Protein AF-A0AAV7BXW8-F1 (afdb_monomer_lite)

pLDDT: mean 70.67, std 17.74, range [40.5, 96.88]

Sequence (82 aa):
MTPKGLVATSNDYEVSDDEELNNNRVEELDEPPEELPIVVNWSEDLPLNIQVPKIELHSLILDFSTVSFIDMSGMKVLKAVS

InterPro domains:
  IPR002645 STAS domain [PF01740] (43-81)
  IPR002645 STAS domain [PS50801] (60-82)
  IPR036513 STAS domain superfamily [G3DSA:3.30.750.24] (7-82)
  IPR036513 STAS domain superfamily [SSF52091] (53-80)

Organism: Engystomops pustulosus (NCBI:txid76066)

Radius of gyration: 32.25 Å; chains: 1; bounding box: 84×62×49 Å

Structure (mmCIF, N/CA/C/O backbone):
data_AF-A0AAV7BXW8-F1
#
_entry.id   AF-A0AAV7BXW8-F1
#
loop_
_atom_site.group_PDB
_atom_site.id
_atom_site.type_symbol
_atom_site.label_atom_id
_atom_site.label_alt_id
_atom_site.label_comp_id
_atom_site.label_asym_id
_atom_site.label_entity_id
_atom_site.label_seq_id
_atom_site.pdbx_PDB_ins_code
_atom_site.Cartn_x
_atom_site.Cartn_y
_atom_site.Cartn_z
_atom_site.occupancy
_atom_site.B_iso_or_equiv
_atom_site.auth_seq_id
_atom_site.auth_comp_id
_atom_site.auth_asym_id
_atom_site.auth_atom_id
_atom_site.pdbx_PDB_model_num
ATOM 1 N N . MET A 1 1 ? -67.569 38.147 30.548 1.00 41.69 1 MET A N 1
ATOM 2 C CA . MET A 1 1 ? -66.369 37.458 31.072 1.00 41.69 1 MET A CA 1
ATOM 3 C C . MET A 1 1 ? -65.306 37.520 29.989 1.00 41.69 1 MET A C 1
ATOM 5 O O . MET A 1 1 ? -65.609 37.022 28.917 1.00 41.69 1 MET A O 1
ATOM 9 N N . THR A 1 2 ? -64.251 38.329 30.164 1.00 45.56 2 THR A N 1
ATOM 10 C CA . THR A 1 2 ? -62.823 37.984 30.411 1.00 45.56 2 THR A CA 1
ATOM 11 C C . THR A 1 2 ? -62.130 39.305 30.830 1.00 45.56 2 THR A C 1
ATOM 13 O O . THR A 1 2 ? -62.553 40.353 30.330 1.00 45.56 2 THR A O 1
ATOM 16 N N . PRO A 1 3 ? -61.158 39.344 31.765 1.00 54.41 3 PRO A N 1
ATOM 17 C CA . PRO A 1 3 ? -60.586 40.602 32.241 1.00 54.41 3 PRO A CA 1
ATOM 18 C C . PRO A 1 3 ? -59.510 41.138 31.287 1.00 54.41 3 PRO A C 1
ATOM 20 O O . PRO A 1 3 ? -58.754 40.378 30.688 1.00 54.41 3 PRO A O 1
ATOM 23 N N . LYS A 1 4 ? -59.445 42.470 31.180 1.00 53.22 4 LYS A N 1
ATOM 24 C CA . LYS A 1 4 ? -58.397 43.221 30.479 1.00 53.22 4 LYS A CA 1
ATOM 25 C C . LYS A 1 4 ? -57.117 43.203 31.321 1.00 53.22 4 LYS A C 1
ATOM 27 O O . LYS A 1 4 ? -57.081 43.833 32.373 1.00 53.22 4 LYS A O 1
ATOM 32 N N . GLY A 1 5 ? -56.088 42.496 30.860 1.00 45.19 5 GLY A N 1
ATOM 33 C CA . GLY A 1 5 ? -54.728 42.622 31.383 1.00 45.19 5 GLY A CA 1
ATOM 34 C C . GLY A 1 5 ? -54.021 43.793 30.704 1.00 45.19 5 GLY A C 1
ATOM 35 O O . GLY A 1 5 ? -53.825 43.773 29.493 1.00 45.19 5 GLY A O 1
ATOM 36 N N . LEU A 1 6 ? -53.685 44.826 31.474 1.00 58.69 6 LEU A N 1
ATOM 37 C CA . LEU A 1 6 ? -52.763 45.884 31.070 1.00 58.69 6 LEU A CA 1
ATOM 38 C C . LEU A 1 6 ? -51.341 45.327 31.185 1.00 58.69 6 LEU A C 1
ATOM 40 O O . LEU A 1 6 ? -50.924 44.959 32.280 1.00 58.69 6 LEU A O 1
ATOM 44 N N . VAL A 1 7 ? -50.602 45.275 30.080 1.00 55.75 7 VAL A N 1
ATOM 45 C CA . VAL A 1 7 ? -49.148 45.089 30.101 1.00 55.75 7 VAL A CA 1
ATOM 46 C C . VAL A 1 7 ? -48.545 46.372 29.550 1.00 55.75 7 VAL A C 1
ATOM 48 O O . VAL A 1 7 ? -48.674 46.672 28.366 1.00 55.75 7 VAL A O 1
ATOM 51 N N . ALA A 1 8 ? -47.958 47.164 30.443 1.00 46.72 8 ALA A N 1
ATOM 52 C CA . ALA A 1 8 ? -47.095 48.270 30.077 1.00 46.72 8 ALA A CA 1
ATOM 53 C C . ALA A 1 8 ? -45.694 47.701 29.844 1.00 46.72 8 ALA A C 1
ATOM 55 O O . ALA A 1 8 ? -45.038 47.275 30.791 1.00 46.72 8 ALA A O 1
ATOM 56 N N . THR A 1 9 ? -45.244 47.681 28.595 1.00 44.62 9 THR A N 1
ATOM 57 C CA . THR A 1 9 ? -43.816 47.606 28.280 1.00 44.62 9 THR A CA 1
ATOM 58 C C . THR A 1 9 ? -43.415 48.990 27.800 1.00 44.62 9 THR A C 1
ATOM 60 O O . THR A 1 9 ? -43.728 49.377 26.674 1.00 44.62 9 THR A O 1
ATOM 63 N N . SER A 1 10 ? -42.812 49.782 28.685 1.00 48.22 10 SER A N 1
ATOM 64 C CA . SER A 1 10 ? -42.081 50.977 28.276 1.00 48.22 10 SER A CA 1
ATOM 65 C C . SER A 1 10 ? -40.935 50.533 27.370 1.00 48.22 10 SER A C 1
ATOM 67 O O . SER A 1 10 ? -40.077 49.755 27.782 1.00 48.22 10 SER A O 1
ATOM 69 N N . ASN A 1 11 ? -40.975 50.985 26.119 1.00 52.16 11 ASN A N 1
ATOM 70 C CA . ASN A 1 11 ? -39.871 50.872 25.180 1.00 52.16 11 ASN A CA 1
ATOM 71 C C . ASN A 1 11 ? -38.861 51.972 25.503 1.00 52.16 11 ASN A C 1
ATOM 73 O O . ASN A 1 11 ? -38.977 53.061 24.950 1.00 52.16 11 ASN A O 1
ATOM 77 N N . ASP A 1 12 ? -37.881 51.667 26.345 1.00 40.50 12 ASP A N 1
ATOM 78 C CA . ASP A 1 12 ? -36.629 52.419 26.378 1.00 40.50 12 ASP A CA 1
ATOM 79 C C . ASP A 1 12 ? -35.553 51.501 25.795 1.00 40.50 12 ASP A C 1
ATOM 81 O O . ASP A 1 12 ? -34.964 50.662 26.474 1.00 40.50 12 ASP A O 1
ATOM 85 N N . TYR A 1 13 ? -35.377 51.599 24.474 1.00 47.69 13 TYR A N 1
ATOM 86 C CA . TYR A 1 13 ? -34.183 51.101 23.802 1.00 47.69 13 TYR A CA 1
ATOM 87 C C . TYR A 1 13 ? -33.056 52.087 24.111 1.00 47.69 13 TYR A C 1
ATOM 89 O O . TYR A 1 13 ? -32.790 53.005 23.339 1.00 47.69 13 TYR A O 1
ATOM 97 N N . GLU A 1 14 ? -32.410 51.909 25.257 1.00 42.66 14 GLU A N 1
ATOM 98 C CA . GLU A 1 14 ? -31.060 52.425 25.446 1.00 42.66 14 GLU A CA 1
ATOM 99 C C . GLU A 1 14 ? -30.145 51.557 24.575 1.00 42.66 14 GLU A C 1
ATOM 101 O O . GLU A 1 14 ? -29.931 50.373 24.852 1.00 42.66 14 GLU A O 1
ATOM 106 N N . VAL A 1 15 ? -29.663 52.121 23.466 1.00 47.59 15 VAL A N 1
ATOM 107 C CA . VAL A 1 15 ? -28.546 51.543 22.714 1.00 47.59 15 VAL A CA 1
ATOM 108 C C . VAL A 1 15 ? -27.324 51.677 23.614 1.00 47.59 15 VAL A C 1
ATOM 110 O O . VAL A 1 15 ? -26.653 52.703 23.641 1.00 47.59 15 VAL A O 1
ATOM 113 N N . SER A 1 16 ? -27.091 50.648 24.421 1.00 44.59 16 SER A N 1
ATOM 114 C CA . SER A 1 16 ? -25.826 50.436 25.108 1.00 44.59 16 SER A CA 1
ATOM 115 C C . SER A 1 16 ? -24.799 50.018 24.055 1.00 44.59 16 SER A C 1
ATOM 117 O O . SER A 1 16 ? -24.631 48.829 23.788 1.00 44.59 16 SER A O 1
ATOM 119 N N . ASP A 1 17 ? -24.150 51.006 23.438 1.00 52.81 17 ASP A N 1
ATOM 120 C CA . ASP A 1 17 ? -22.916 50.867 22.649 1.00 52.81 17 ASP A CA 1
ATOM 121 C C . ASP A 1 17 ? -21.754 50.409 23.557 1.00 52.81 17 ASP A C 1
ATOM 123 O O . ASP A 1 17 ? -20.817 51.161 23.793 1.00 52.81 17 ASP A O 1
ATOM 127 N N . ASP A 1 18 ? -21.840 49.204 24.127 1.00 54.06 18 ASP A N 1
ATOM 128 C CA . ASP A 1 18 ? -20.765 48.635 24.960 1.00 54.06 18 ASP A CA 1
ATOM 129 C C . ASP A 1 18 ? -20.865 47.103 25.115 1.00 54.06 18 ASP A C 1
ATOM 131 O O . ASP A 1 18 ? -20.470 46.519 26.122 1.00 54.06 18 ASP A O 1
ATOM 135 N N . GLU A 1 19 ? -21.365 46.406 24.093 1.00 52.47 19 GLU A N 1
ATOM 136 C CA . GLU A 1 19 ? -20.964 45.012 23.884 1.00 52.47 19 GLU A CA 1
ATOM 137 C C . GLU A 1 19 ? -19.843 44.994 22.844 1.00 52.47 19 GLU A C 1
ATOM 139 O O . GLU A 1 19 ? -20.010 44.531 21.714 1.00 52.47 19 GLU A O 1
ATOM 144 N N . GLU A 1 20 ? -18.661 45.487 23.244 1.00 51.19 20 GLU A N 1
ATOM 145 C CA . GLU A 1 20 ? -17.433 44.855 22.772 1.00 51.19 20 GLU A CA 1
ATOM 146 C C . GLU A 1 20 ? -17.588 43.371 23.099 1.00 51.19 20 GLU A C 1
ATOM 148 O O . GLU A 1 20 ? -17.413 42.936 24.239 1.00 51.19 20 GLU A O 1
ATOM 153 N N . LEU A 1 21 ? -18.023 42.606 22.096 1.00 55.78 21 LEU A N 1
ATOM 154 C CA . LEU A 1 21 ? -17.973 41.159 22.095 1.00 55.78 21 LEU A CA 1
ATOM 155 C C . LEU A 1 21 ? -16.572 40.804 22.571 1.00 55.78 21 LEU A C 1
ATOM 157 O O . LEU A 1 21 ? -15.605 40.999 21.839 1.00 55.78 21 LEU A O 1
ATOM 161 N N . ASN A 1 22 ? -16.487 40.360 23.822 1.00 53.53 22 ASN A N 1
ATOM 162 C CA . ASN A 1 22 ? -15.295 39.828 24.449 1.00 53.53 22 ASN A CA 1
ATOM 163 C C . ASN A 1 22 ? -14.734 38.741 23.521 1.00 53.53 22 ASN A C 1
ATOM 165 O O . ASN A 1 22 ? -15.126 37.573 23.578 1.00 53.53 22 ASN A O 1
ATOM 169 N N . ASN A 1 23 ? -13.835 39.164 22.636 1.00 53.59 23 ASN A N 1
ATOM 170 C CA . ASN A 1 23 ? -13.162 38.328 21.656 1.00 53.59 23 ASN A CA 1
ATOM 171 C C . ASN A 1 23 ? -12.080 37.471 22.334 1.00 53.59 23 ASN A C 1
ATOM 173 O O . ASN A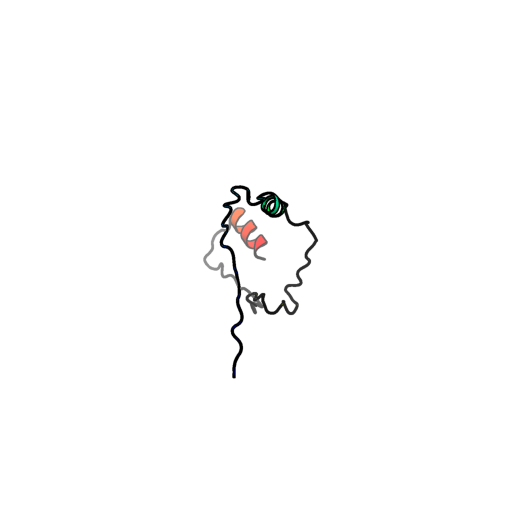 1 23 ? -11.495 36.588 21.717 1.00 53.59 23 ASN A O 1
ATOM 177 N N . ASN A 1 24 ? -11.876 37.669 23.638 1.00 55.16 24 ASN A N 1
ATOM 178 C CA . ASN A 1 24 ? -10.919 36.956 24.471 1.00 55.16 24 ASN A CA 1
ATOM 179 C C . ASN A 1 24 ? -11.368 35.501 24.729 1.00 55.16 24 ASN A C 1
ATOM 181 O O . ASN A 1 24 ? -10.621 34.727 25.312 1.00 55.16 24 ASN A O 1
ATOM 185 N N . ARG A 1 25 ? -12.577 35.098 24.297 1.00 54.75 25 ARG A N 1
ATOM 186 C CA . ARG A 1 25 ? -13.008 33.684 24.251 1.00 54.75 25 ARG A CA 1
ATOM 187 C C . ARG A 1 25 ? -12.628 32.945 22.962 1.00 54.75 25 ARG A C 1
ATOM 189 O O . ARG A 1 25 ? -12.853 31.742 22.892 1.00 54.75 25 ARG A O 1
ATOM 196 N N . VAL A 1 26 ? -12.102 33.635 21.948 1.00 56.22 26 VAL A N 1
ATOM 197 C CA . VAL A 1 26 ? -11.571 33.008 20.720 1.00 56.22 26 VAL A CA 1
ATOM 198 C C . VAL A 1 26 ? -10.083 32.676 20.860 1.00 56.22 26 VAL A C 1
ATOM 200 O O . VAL A 1 26 ? -9.625 31.726 20.237 1.00 56.22 26 VAL A O 1
ATOM 203 N N . GLU A 1 27 ? -9.348 33.389 21.718 1.00 56.03 27 GLU A N 1
ATOM 204 C CA . GLU A 1 27 ? -7.911 33.155 21.952 1.00 56.03 27 GLU A CA 1
ATOM 205 C C . GLU A 1 27 ? -7.613 31.786 22.598 1.00 56.03 27 GLU A C 1
ATOM 207 O O . GLU A 1 27 ? -6.513 31.267 22.451 1.00 56.03 27 GLU A O 1
ATOM 212 N N . GLU A 1 28 ? -8.601 31.153 23.241 1.00 55.38 28 GLU A N 1
ATOM 213 C CA . GLU A 1 28 ? -8.474 29.811 23.838 1.00 55.38 28 GLU A CA 1
ATOM 214 C C . GLU A 1 28 ? -8.565 28.674 22.790 1.00 55.38 28 GLU A C 1
ATOM 216 O O . GLU A 1 28 ? -8.300 27.517 23.102 1.00 55.38 28 GLU A O 1
ATOM 221 N N . LEU A 1 29 ? -8.937 28.977 21.534 1.00 58.00 29 LEU A N 1
ATOM 222 C CA . LEU A 1 29 ? -8.941 28.009 20.421 1.00 58.00 29 LEU A CA 1
ATOM 223 C C . LEU A 1 29 ? -7.601 27.930 19.668 1.00 58.00 29 LEU A C 1
ATOM 225 O O . LEU A 1 29 ? -7.416 27.001 18.881 1.00 58.00 29 LEU A O 1
ATOM 229 N N . ASP A 1 30 ? -6.701 28.895 19.885 1.00 59.22 30 ASP A N 1
ATOM 230 C CA . ASP A 1 30 ? -5.347 28.917 19.309 1.00 59.22 30 ASP A CA 1
ATOM 231 C C . ASP A 1 30 ? -4.333 28.145 20.167 1.00 59.22 30 ASP A C 1
ATOM 233 O O . ASP A 1 30 ? -3.187 27.937 19.755 1.00 59.22 30 ASP A O 1
ATOM 237 N N . GLU A 1 31 ? -4.740 27.688 21.352 1.00 66.94 31 GLU A N 1
ATOM 238 C CA . GLU A 1 31 ? -3.929 26.764 22.126 1.00 66.94 31 GLU A CA 1
ATOM 239 C C . GLU A 1 31 ? -3.952 25.396 21.433 1.00 66.94 31 GLU A C 1
ATOM 241 O O . GLU A 1 31 ? -5.031 24.858 21.153 1.00 66.94 31 GLU A O 1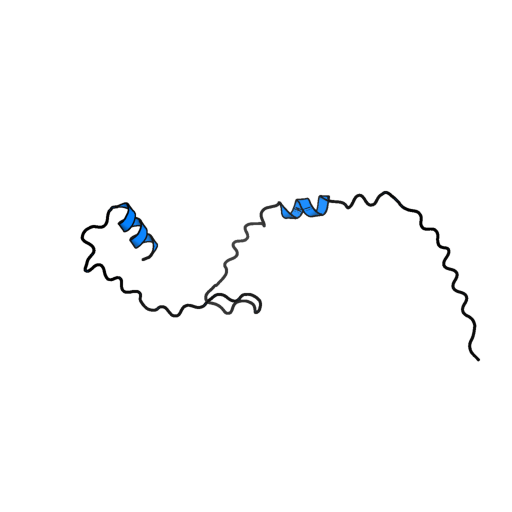
ATOM 246 N N . PRO A 1 32 ? -2.780 24.809 21.112 1.00 61.75 32 PRO A N 1
ATOM 247 C CA . PRO A 1 32 ? -2.759 23.439 20.638 1.00 61.75 32 PRO A CA 1
ATOM 248 C C . PRO A 1 32 ? -3.462 22.596 21.707 1.00 61.75 32 PRO A C 1
ATOM 250 O O . PRO A 1 32 ? -3.116 22.732 22.885 1.00 61.75 32 PRO A O 1
ATOM 253 N N . PRO A 1 33 ? -4.455 21.765 21.334 1.00 68.75 33 PRO A N 1
ATOM 254 C CA . PRO A 1 33 ? -5.131 20.921 22.305 1.00 68.75 33 PRO A CA 1
ATOM 255 C C . PRO A 1 33 ? -4.057 20.171 23.080 1.00 68.75 33 PRO A C 1
ATOM 257 O O . PRO A 1 33 ? -3.120 19.667 22.451 1.00 68.75 33 PRO A O 1
ATOM 260 N N . GLU A 1 34 ? -4.165 20.145 24.417 1.00 68.50 34 GLU A N 1
ATOM 261 C CA . GLU A 1 34 ? -3.250 19.369 25.253 1.00 68.50 34 GLU A CA 1
ATOM 262 C C . GLU A 1 34 ? -3.034 18.024 24.562 1.00 68.50 34 GLU A C 1
ATOM 264 O O . GLU A 1 34 ? -4.012 17.346 24.226 1.00 68.50 34 GLU A O 1
ATOM 269 N N . GLU A 1 35 ? -1.772 17.686 24.270 1.00 62.34 35 GLU A N 1
ATOM 270 C CA . GLU A 1 35 ? -1.380 16.430 23.629 1.00 62.34 35 GLU A CA 1
ATOM 271 C C . GLU A 1 35 ? -1.634 15.274 24.608 1.00 62.34 35 GLU A C 1
ATOM 273 O O . GLU A 1 35 ? -0.730 14.567 25.055 1.00 62.34 35 GLU A O 1
ATOM 278 N N . LEU A 1 36 ? -2.895 15.077 24.990 1.00 63.97 36 LEU A N 1
ATOM 279 C CA . LEU A 1 36 ? -3.363 13.836 25.547 1.00 63.97 36 LEU A CA 1
ATOM 280 C C . LEU A 1 36 ? -2.970 12.780 24.517 1.00 63.97 36 LEU A C 1
ATOM 282 O O . LEU A 1 36 ? -3.254 12.956 23.327 1.00 63.97 36 LEU A O 1
ATOM 286 N N . PRO A 1 37 ? -2.314 11.685 24.922 1.00 58.38 37 PRO A N 1
ATOM 287 C CA . PRO A 1 37 ? -2.108 10.570 24.024 1.00 58.38 37 PRO A CA 1
ATOM 288 C C . PRO A 1 37 ? -3.491 9.973 23.756 1.00 58.38 37 PRO A C 1
ATOM 290 O O . PRO A 1 37 ? -3.942 9.069 24.457 1.00 58.38 37 PRO A O 1
ATOM 293 N N . ILE A 1 38 ? -4.207 10.523 22.772 1.00 65.31 38 ILE A N 1
ATOM 294 C CA . ILE A 1 38 ? -5.468 9.979 22.294 1.00 65.31 38 ILE A CA 1
ATOM 295 C C . ILE A 1 38 ? -5.084 8.710 21.545 1.00 65.31 38 ILE A C 1
ATOM 297 O O . ILE A 1 38 ? -4.813 8.704 20.344 1.00 65.31 38 ILE A O 1
ATOM 301 N N . VAL A 1 39 ? -5.007 7.616 22.292 1.00 68.94 39 VAL A N 1
ATOM 302 C CA . VAL A 1 39 ? -4.859 6.281 21.734 1.00 68.94 39 VAL A CA 1
ATOM 303 C C . VAL A 1 39 ? -6.217 5.909 21.149 1.00 68.94 39 VAL A C 1
ATOM 305 O O . VAL A 1 39 ? -7.076 5.356 21.829 1.00 68.94 39 VAL A O 1
ATOM 308 N N . VAL A 1 40 ? -6.438 6.275 19.886 1.00 72.62 40 VAL A N 1
ATOM 309 C CA . VAL A 1 40 ? -7.626 5.847 19.144 1.00 72.62 40 VAL A CA 1
ATOM 310 C C . VAL A 1 40 ? -7.417 4.403 18.715 1.00 72.62 40 VAL A C 1
ATOM 312 O O . VAL A 1 40 ? -6.564 4.109 17.874 1.00 72.62 40 VAL A O 1
ATOM 315 N N . ASN A 1 41 ? -8.207 3.493 19.278 1.00 75.25 41 ASN A N 1
ATOM 316 C CA . ASN A 1 41 ? -8.254 2.127 18.787 1.00 75.25 41 ASN A CA 1
ATOM 317 C C . ASN A 1 41 ? -9.117 2.057 17.517 1.00 75.25 41 ASN A C 1
ATOM 319 O O . ASN A 1 41 ? -10.329 1.874 17.574 1.00 75.25 41 ASN A O 1
ATOM 323 N N . TRP A 1 42 ? -8.476 2.177 16.354 1.00 75.62 42 TRP A N 1
ATOM 324 C CA . TRP A 1 42 ? -9.130 2.067 15.042 1.00 75.62 42 TRP A CA 1
ATOM 325 C C . TRP A 1 42 ? -9.666 0.662 14.720 1.00 75.62 42 TRP A C 1
ATOM 327 O O . TRP A 1 42 ? -10.382 0.497 13.732 1.00 75.62 42 TRP A O 1
ATOM 337 N N . SER A 1 43 ? -9.303 -0.348 15.520 1.00 72.19 43 SER A N 1
ATOM 338 C CA . SER A 1 43 ? -9.784 -1.728 15.366 1.00 72.19 43 SER A CA 1
ATOM 339 C C . SER A 1 43 ? -11.066 -2.006 16.156 1.00 72.19 43 SER A C 1
ATOM 341 O O . SER A 1 43 ? -11.687 -3.046 15.946 1.00 72.19 43 SER A O 1
ATOM 343 N N . GLU A 1 44 ? -11.458 -1.112 17.064 1.00 76.31 44 GLU A N 1
ATOM 344 C CA . GLU A 1 44 ? -12.680 -1.229 17.861 1.00 76.31 44 GLU A CA 1
ATOM 345 C C . GLU A 1 44 ? -13.875 -0.557 17.173 1.00 76.31 44 GLU A C 1
ATOM 347 O O . GLU A 1 44 ? -13.744 0.138 16.160 1.00 76.31 44 GLU A O 1
ATOM 352 N N . ASP A 1 45 ? -15.070 -0.789 17.716 1.00 75.19 45 ASP A N 1
ATOM 353 C CA . ASP A 1 45 ? -16.269 -0.094 17.268 1.00 75.19 45 ASP A CA 1
ATOM 354 C C . ASP A 1 45 ? -16.149 1.395 17.602 1.00 75.19 45 ASP A C 1
ATOM 356 O O . ASP A 1 45 ? -16.214 1.819 18.758 1.00 75.19 45 ASP A O 1
ATOM 360 N N . LEU A 1 46 ? -15.934 2.190 16.555 1.00 79.88 46 LEU A N 1
ATOM 361 C CA . LEU A 1 46 ? -15.831 3.635 16.663 1.00 79.88 46 LEU A CA 1
ATOM 362 C C . LEU A 1 46 ? -17.198 4.239 17.034 1.00 79.88 46 LEU A C 1
ATOM 364 O O . LEU A 1 46 ? -18.243 3.687 16.672 1.00 79.88 46 LEU A O 1
ATOM 368 N N . PRO A 1 47 ? -17.212 5.389 17.731 1.00 83.00 47 PRO A N 1
ATOM 369 C CA . PRO A 1 47 ? -18.434 6.132 18.016 1.00 83.00 47 PRO A CA 1
ATOM 370 C C . PRO A 1 47 ? -19.297 6.322 16.759 1.00 83.00 47 PRO A C 1
ATOM 372 O O . PRO A 1 47 ? -18.773 6.530 15.669 1.00 83.00 47 PRO A O 1
ATOM 375 N N . LEU A 1 48 ? -20.627 6.302 16.912 1.00 72.00 48 LEU A N 1
ATOM 376 C CA . LEU A 1 48 ? -21.610 6.341 15.809 1.00 72.00 48 LEU A CA 1
ATOM 377 C C . LEU A 1 48 ? -21.430 7.501 14.807 1.00 72.00 48 LEU A C 1
ATOM 379 O O . LEU A 1 48 ? -21.930 7.432 13.685 1.00 72.00 48 LEU A O 1
ATOM 383 N N . ASN A 1 49 ? -20.739 8.568 15.203 1.00 78.88 49 ASN A N 1
ATOM 384 C CA . ASN A 1 49 ? -20.439 9.740 14.383 1.00 78.88 49 ASN A CA 1
ATOM 385 C C . ASN A 1 49 ? -19.113 9.646 13.601 1.00 78.88 49 ASN A C 1
ATOM 387 O O . ASN A 1 49 ? -18.812 10.561 12.838 1.00 78.88 49 ASN A O 1
ATOM 391 N N . ILE A 1 50 ? -18.330 8.577 13.765 1.00 77.44 50 ILE A N 1
ATOM 392 C CA . ILE A 1 50 ? -17.048 8.365 13.085 1.00 77.44 50 ILE A CA 1
ATOM 393 C C . ILE A 1 50 ? -17.167 7.124 12.199 1.00 77.44 50 ILE A C 1
ATOM 395 O O . ILE A 1 50 ? -17.231 5.995 12.677 1.00 77.44 50 ILE A O 1
ATOM 399 N N . GLN A 1 51 ? -17.167 7.334 10.884 1.00 71.81 51 GLN A N 1
ATOM 400 C CA . GLN A 1 51 ? -17.092 6.252 9.905 1.00 71.81 51 GLN A CA 1
ATOM 401 C C . GLN A 1 51 ? -15.714 6.263 9.254 1.00 71.81 51 GLN A C 1
ATOM 403 O O . GLN A 1 51 ? -15.371 7.187 8.521 1.00 71.81 51 GLN A O 1
ATOM 408 N N . VAL A 1 52 ? -14.929 5.222 9.520 1.00 75.38 52 VAL A N 1
ATOM 409 C CA . VAL A 1 52 ? -13.662 4.978 8.826 1.00 75.38 52 VAL A CA 1
ATOM 410 C C . VAL A 1 52 ? -13.903 3.914 7.760 1.00 75.38 52 VAL A C 1
ATOM 412 O O . VAL A 1 52 ? -14.506 2.883 8.074 1.00 75.38 52 VAL A O 1
ATOM 415 N N . PRO A 1 53 ? -13.449 4.121 6.510 1.00 76.75 53 PRO A N 1
ATOM 416 C CA . PRO A 1 53 ? -13.515 3.094 5.482 1.00 76.75 53 PRO A CA 1
ATOM 417 C C . PRO A 1 53 ? -12.737 1.853 5.932 1.00 76.75 53 PRO A C 1
ATOM 419 O O . PRO A 1 53 ? -11.508 1.856 5.974 1.00 76.75 53 PRO A O 1
ATOM 422 N N . LYS A 1 54 ? -13.455 0.786 6.292 1.00 75.94 54 LYS A N 1
ATOM 423 C CA . LYS A 1 54 ? -12.843 -0.518 6.551 1.00 75.94 54 LYS A CA 1
ATOM 424 C C . LYS A 1 54 ? -12.446 -1.125 5.209 1.00 75.94 54 LYS A C 1
ATOM 426 O O . LYS A 1 54 ? -13.262 -1.196 4.292 1.00 75.94 54 LYS A O 1
ATOM 431 N N . ILE A 1 55 ? -11.188 -1.533 5.090 1.00 81.06 55 ILE A N 1
ATOM 432 C CA . ILE A 1 55 ? -10.642 -2.141 3.879 1.00 81.06 55 ILE A CA 1
ATOM 433 C C . ILE A 1 55 ? -10.279 -3.593 4.199 1.00 81.06 55 ILE A C 1
ATOM 435 O O . ILE A 1 55 ? -9.435 -3.851 5.052 1.00 81.06 55 ILE A O 1
ATOM 439 N N . GLU A 1 56 ? -10.896 -4.545 3.502 1.00 81.50 56 GLU A N 1
ATOM 440 C CA . GLU A 1 56 ? -10.617 -5.982 3.641 1.00 81.50 56 GLU A CA 1
ATOM 441 C C . GLU A 1 56 ? -9.512 -6.428 2.662 1.00 81.50 56 GLU A C 1
ATOM 443 O O . GLU A 1 56 ? -9.732 -7.242 1.766 1.00 81.50 56 GLU A O 1
ATOM 448 N N . LEU A 1 57 ? -8.304 -5.863 2.787 1.00 86.31 57 LEU A N 1
ATOM 449 C CA . LEU A 1 57 ? -7.149 -6.254 1.966 1.00 86.31 57 LEU A CA 1
ATOM 450 C C . LEU A 1 57 ? -6.267 -7.252 2.719 1.00 86.31 57 LEU A C 1
ATOM 452 O O . LEU A 1 57 ? -5.522 -6.883 3.619 1.00 86.31 57 LEU A O 1
ATOM 456 N N . HIS A 1 58 ? -6.317 -8.520 2.313 1.00 87.25 58 HIS A N 1
ATOM 457 C CA . HIS A 1 58 ? -5.434 -9.558 2.855 1.00 87.25 58 HIS A CA 1
ATOM 458 C C . HIS A 1 58 ? -4.041 -9.549 2.204 1.00 87.25 58 HIS A C 1
ATOM 460 O O . HIS A 1 58 ? -3.049 -9.936 2.815 1.00 87.25 58 HIS A O 1
ATOM 466 N N . SER A 1 59 ? -3.954 -9.136 0.940 1.00 89.38 59 SER A N 1
ATOM 467 C CA . SER A 1 59 ? -2.714 -9.227 0.172 1.00 89.38 59 SER A CA 1
ATOM 468 C C . SER A 1 59 ? -2.720 -8.280 -1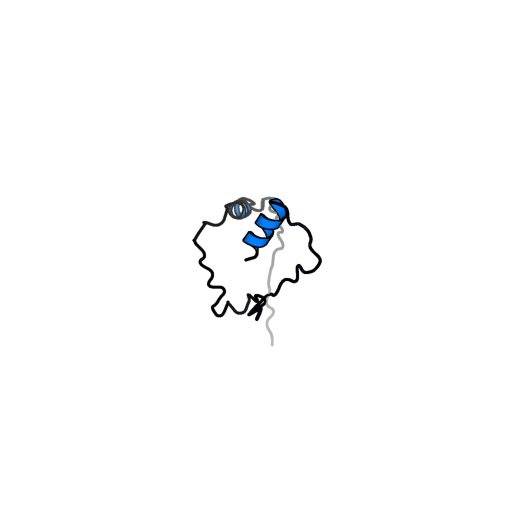.018 1.00 89.38 59 SER A C 1
ATOM 470 O O . SER A 1 59 ? -3.724 -8.167 -1.721 1.00 89.38 59 SER A O 1
ATOM 472 N N . LEU A 1 60 ? -1.568 -7.661 -1.269 1.00 89.12 60 LEU A N 1
ATOM 473 C CA . LEU A 1 60 ? -1.285 -6.859 -2.451 1.00 89.12 60 LEU A CA 1
ATOM 474 C C . LEU A 1 60 ? -0.117 -7.508 -3.200 1.00 89.12 60 LEU A C 1
ATOM 476 O O . LEU A 1 60 ? 0.972 -7.645 -2.649 1.00 89.12 60 LEU A O 1
ATOM 480 N N . ILE A 1 61 ? -0.347 -7.931 -4.442 1.00 92.56 61 ILE A N 1
ATOM 481 C CA . ILE A 1 61 ? 0.690 -8.509 -5.305 1.00 92.56 61 ILE A CA 1
ATOM 482 C C . ILE A 1 61 ? 1.112 -7.437 -6.304 1.00 92.56 61 ILE A C 1
ATOM 484 O O . ILE A 1 61 ? 0.276 -6.897 -7.026 1.00 92.56 61 ILE A O 1
ATOM 488 N N . LEU A 1 62 ? 2.406 -7.133 -6.335 1.00 92.69 62 LEU A N 1
ATOM 489 C CA . LEU A 1 62 ? 2.990 -6.148 -7.241 1.00 92.69 62 LEU A CA 1
ATOM 490 C C . LEU A 1 62 ? 3.680 -6.875 -8.401 1.00 92.69 62 LEU A C 1
ATOM 492 O O . LEU A 1 62 ? 4.578 -7.683 -8.166 1.00 92.69 62 LEU A O 1
ATOM 496 N N . ASP A 1 63 ? 3.272 -6.589 -9.641 1.00 94.44 63 ASP A N 1
ATOM 497 C CA . ASP A 1 63 ? 3.927 -7.126 -10.837 1.00 94.44 63 ASP A CA 1
ATOM 498 C C . ASP A 1 63 ? 5.005 -6.159 -11.348 1.00 94.44 63 ASP A C 1
ATOM 500 O O . ASP A 1 63 ? 4.713 -5.062 -11.825 1.00 94.44 63 ASP A O 1
ATOM 504 N N . PHE A 1 64 ? 6.262 -6.589 -11.253 1.00 93.38 64 PHE A N 1
ATOM 505 C CA . PHE A 1 64 ? 7.431 -5.879 -11.770 1.00 93.38 64 PHE A CA 1
ATOM 506 C C . PHE A 1 64 ? 8.011 -6.548 -13.025 1.00 93.38 64 PHE A C 1
ATOM 508 O O . PHE A 1 64 ? 9.161 -6.293 -13.375 1.00 93.38 64 PHE A O 1
ATOM 515 N N . SER A 1 65 ? 7.240 -7.393 -13.720 1.00 95.06 65 SER A N 1
ATOM 516 C CA . SER A 1 65 ? 7.704 -8.194 -14.863 1.00 95.06 65 SER A CA 1
ATOM 517 C C . SER A 1 65 ? 8.366 -7.380 -15.977 1.00 95.06 65 SER A C 1
ATOM 519 O O . SER A 1 65 ? 9.299 -7.861 -16.619 1.00 95.06 65 SER A O 1
ATOM 521 N N . THR A 1 66 ? 7.934 -6.136 -16.188 1.00 95.50 66 THR A N 1
ATOM 522 C CA . THR A 1 66 ? 8.507 -5.225 -17.192 1.00 95.50 66 THR A CA 1
ATOM 523 C C . THR A 1 66 ? 9.433 -4.163 -16.601 1.00 95.50 66 THR A C 1
ATOM 525 O O . THR A 1 66 ? 9.962 -3.333 -17.341 1.00 95.50 66 THR A O 1
ATOM 528 N N . VAL A 1 67 ? 9.618 -4.137 -15.279 1.00 95.25 67 VAL A N 1
ATOM 529 C CA . VAL A 1 67 ? 10.468 -3.146 -14.614 1.00 95.25 67 VAL A CA 1
ATOM 530 C C . VAL A 1 67 ? 11.910 -3.632 -14.640 1.00 95.25 67 VAL A C 1
ATOM 532 O O . VAL A 1 67 ? 12.267 -4.636 -14.035 1.00 95.25 67 VAL A O 1
ATOM 535 N N . SER A 1 68 ? 12.752 -2.902 -15.365 1.00 94.69 68 SER A N 1
ATOM 536 C CA . SER A 1 68 ? 14.158 -3.253 -15.581 1.00 94.69 68 SER A CA 1
ATOM 537 C C . SER A 1 68 ? 15.103 -2.708 -14.508 1.00 94.69 68 SER A C 1
ATOM 539 O O . SER A 1 68 ? 16.205 -3.230 -14.348 1.00 94.69 68 SER A O 1
ATOM 541 N N . PHE A 1 69 ? 14.699 -1.666 -13.777 1.00 96.06 69 PHE A N 1
ATOM 542 C CA . PHE A 1 69 ? 15.503 -1.064 -12.717 1.00 96.06 69 PHE A CA 1
ATOM 543 C C . PHE A 1 69 ? 14.637 -0.284 -11.720 1.00 96.06 69 PHE A C 1
ATOM 545 O O . PHE A 1 69 ? 13.678 0.379 -12.110 1.00 96.06 69 PHE A O 1
ATOM 552 N N . ILE A 1 70 ? 15.016 -0.338 -10.440 1.00 95.00 70 ILE A N 1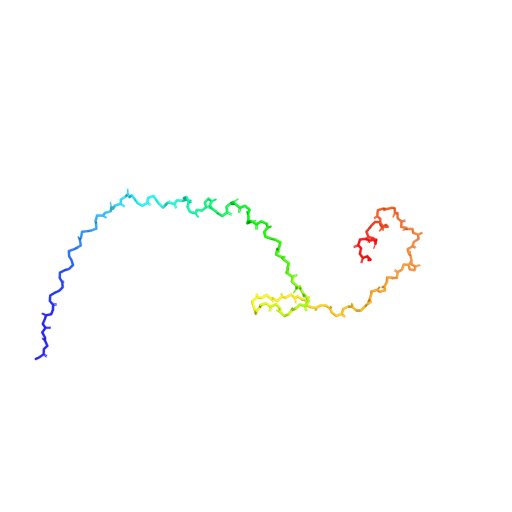
ATOM 553 C CA . ILE A 1 70 ? 14.468 0.486 -9.357 1.00 95.00 70 ILE A CA 1
ATOM 554 C C . ILE A 1 70 ? 15.655 1.156 -8.673 1.00 95.00 70 ILE A C 1
ATOM 556 O O . ILE A 1 70 ? 16.594 0.485 -8.241 1.00 95.00 70 ILE A O 1
ATOM 560 N N . ASP A 1 71 ? 15.623 2.479 -8.585 1.00 96.88 71 ASP A N 1
ATOM 561 C CA . ASP A 1 71 ? 16.673 3.252 -7.941 1.00 96.88 71 ASP A CA 1
ATOM 562 C C . ASP A 1 71 ? 16.507 3.285 -6.407 1.00 96.88 71 ASP A C 1
ATOM 564 O O . ASP A 1 71 ? 15.545 2.777 -5.824 1.00 96.88 71 ASP A O 1
ATOM 568 N N . MET A 1 72 ? 17.458 3.925 -5.721 1.00 95.81 72 MET A N 1
ATOM 569 C CA . MET A 1 72 ? 17.416 4.061 -4.262 1.00 95.81 72 MET A CA 1
ATOM 570 C C . MET A 1 72 ? 16.188 4.835 -3.766 1.00 95.81 72 MET A C 1
ATOM 572 O O . MET A 1 72 ? 15.764 4.622 -2.630 1.00 95.81 72 MET A O 1
ATOM 576 N N . SER A 1 73 ? 15.632 5.746 -4.570 1.00 95.56 73 SER A N 1
ATOM 577 C CA . SER A 1 73 ? 14.430 6.488 -4.189 1.00 95.56 73 SER A CA 1
ATOM 578 C C . SER A 1 73 ? 13.179 5.606 -4.273 1.00 95.56 73 SER A C 1
ATOM 580 O O . SER A 1 73 ? 12.446 5.515 -3.288 1.00 95.56 73 SER A O 1
ATOM 582 N N . GLY A 1 74 ? 13.001 4.850 -5.360 1.00 93.56 74 GLY A N 1
ATOM 583 C CA . GLY A 1 74 ? 11.916 3.881 -5.516 1.00 93.56 74 GLY A CA 1
ATOM 584 C C . GLY A 1 74 ? 11.962 2.768 -4.469 1.00 93.56 74 GLY A C 1
ATOM 585 O O . GLY A 1 74 ? 10.931 2.411 -3.904 1.00 93.56 74 GLY A O 1
ATOM 586 N N . MET A 1 75 ? 13.156 2.288 -4.108 1.00 93.50 75 MET A N 1
ATOM 587 C CA . MET A 1 75 ? 13.315 1.284 -3.048 1.00 93.50 75 MET A CA 1
ATOM 588 C C . MET A 1 75 ? 12.843 1.794 -1.676 1.00 93.50 75 MET A C 1
ATOM 590 O O . MET A 1 75 ? 12.220 1.054 -0.915 1.00 93.50 75 MET A O 1
ATOM 594 N N . LYS A 1 76 ? 13.107 3.067 -1.349 1.00 95.31 76 LYS A N 1
ATOM 595 C CA . LYS A 1 76 ? 12.629 3.678 -0.096 1.00 95.31 76 LYS A CA 1
ATOM 596 C C . LYS A 1 76 ? 11.107 3.764 -0.055 1.00 95.31 76 LYS A C 1
ATOM 598 O O . LYS A 1 76 ? 10.531 3.524 1.000 1.00 95.31 76 LYS A O 1
ATOM 603 N N . VAL A 1 77 ? 10.476 4.080 -1.187 1.00 92.62 77 VAL A N 1
ATOM 604 C CA . VAL A 1 77 ? 9.013 4.118 -1.303 1.00 92.62 77 VAL A CA 1
ATOM 605 C C . VAL A 1 77 ? 8.424 2.726 -1.107 1.00 92.62 77 VAL A C 1
ATOM 607 O O . VAL A 1 77 ? 7.522 2.572 -0.293 1.00 92.62 77 VAL A O 1
ATOM 610 N N . LEU A 1 78 ? 8.969 1.700 -1.767 1.00 92.94 78 LEU A N 1
ATOM 611 C CA . LEU A 1 78 ? 8.492 0.323 -1.593 1.00 92.94 78 LEU A CA 1
ATOM 612 C C . LEU A 1 78 ? 8.596 -0.136 -0.138 1.00 92.94 78 LEU A C 1
ATOM 614 O O . LEU A 1 78 ? 7.654 -0.719 0.383 1.00 92.94 78 LEU A O 1
ATOM 618 N N . LYS A 1 79 ? 9.697 0.207 0.53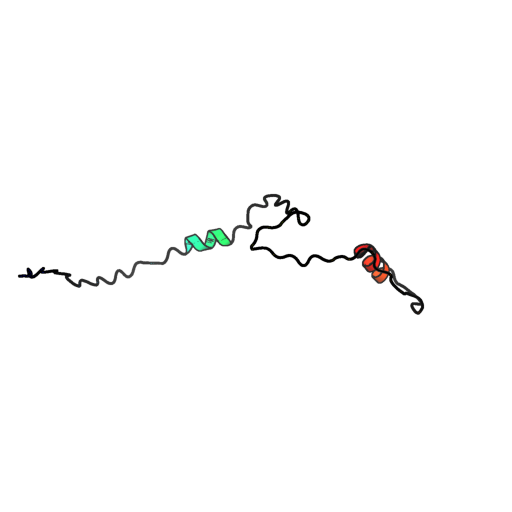9 1.00 90.94 79 LYS A N 1
ATOM 619 C CA . LYS A 1 79 ? 9.886 -0.082 1.964 1.00 90.94 79 LYS A CA 1
ATOM 620 C C . LYS A 1 79 ? 8.885 0.642 2.873 1.00 90.94 79 LYS A C 1
ATOM 622 O O . LYS A 1 79 ? 8.586 0.147 3.948 1.00 90.94 79 LYS A O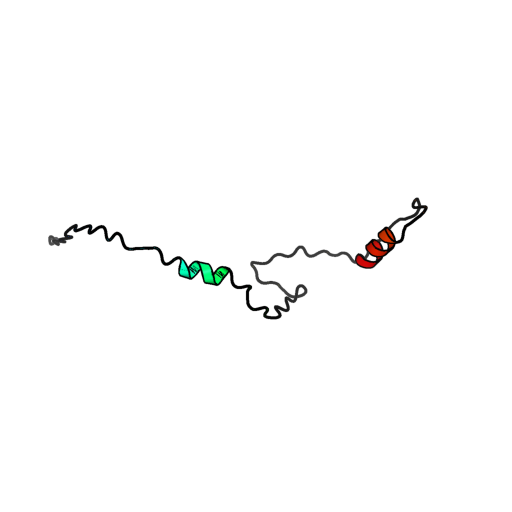 1
ATOM 627 N N . ALA A 1 80 ? 8.418 1.826 2.488 1.00 90.38 80 ALA A N 1
ATOM 628 C CA . ALA A 1 80 ? 7.430 2.569 3.268 1.00 90.38 80 ALA A CA 1
ATOM 629 C C . ALA A 1 80 ? 6.006 2.008 3.112 1.00 90.38 80 ALA A C 1
ATOM 631 O O . ALA A 1 80 ? 5.156 2.273 3.956 1.00 90.38 80 ALA A O 1
ATOM 632 N N . VAL A 1 81 ? 5.751 1.270 2.026 1.00 79.62 81 VAL A N 1
ATOM 633 C CA . VAL A 1 81 ? 4.445 0.682 1.692 1.00 79.62 81 VAL A CA 1
ATOM 634 C C . VAL A 1 81 ? 4.344 -0.790 2.136 1.00 79.62 81 VAL A C 1
ATOM 636 O O . VAL A 1 81 ? 3.237 -1.319 2.199 1.00 79.62 81 VAL A O 1
ATOM 639 N N . SER A 1 82 ? 5.474 -1.443 2.447 1.00 58.22 82 SER A N 1
ATOM 640 C CA . SER A 1 82 ? 5.565 -2.832 2.932 1.00 58.22 82 SER A CA 1
ATOM 641 C C . SER A 1 82 ? 5.510 -2.967 4.448 1.00 58.22 82 SER A C 1
ATOM 643 O O . SER A 1 82 ? 6.256 -2.203 5.102 1.00 58.22 82 SER A O 1
#

Secondary structure (DSSP, 8-state):
----------------------GGGTGGGSSPP--------TTS---TT---------------TT-----HHHHHHHHHH-

Foldseek 3Di:
DDDDDDDDDPDDPPPPPPPPPPCVVVVVVPPDPPPDVPPDPPVDDDPPVDDDDDDPDPDDDDDCVVPPDDDPVNVVVVVVVD